Protein AF-A0A5D0MB54-F1 (afdb_monomer)

Solvent-accessible surface area (backbone atoms only — not comparable to full-atom values): 7489 Å² total; per-residue (Å²): 138,82,85,72,56,49,80,48,68,44,35,43,69,45,67,77,41,82,54,74,67,46,63,47,100,84,69,51,76,40,76,46,74,42,46,6,28,38,39,35,38,38,33,43,46,65,52,42,55,34,42,37,36,41,38,42,98,88,51,74,50,77,48,79,47,72,38,90,50,63,70,45,73,45,80,46,78,50,71,34,72,90,44,59,93,61,57,72,46,66,35,38,42,38,37,43,36,81,94,46,79,46,77,50,78,44,76,30,50,49,59,83,84,86,72,80,48,56,49,100,86,67,46,76,54,132

Organism: NCBI:txid2703815

Secondary structure (DSSP, 8-state):
-----EEEEEEE-PPPEEEEEEE-TT--EEEEEE--EEEEEEESPPSEEEEEEEE-SS-EEEEEEEE-STT--EEEEEE-GGGTT-SEEEEEEEEEETTEEEEEEEEEEB------EE-TTSPEE-

Sequence (126 aa):
MGRNFEVKSFLNPNPVFESDTLIDPHGRKYHMENYPFIELILTDFKEGEYFIKIKSENFEFERKIEVEKKGQSRSVYFKSKKLEGLDKIKINVDIEGNGIKYNDTKILKTFEVRGQVFDTDSNPLF

Structure (mmCIF, N/CA/C/O backbone):
data_AF-A0A5D0MB54-F1
#
_entry.id   AF-A0A5D0MB54-F1
#
loop_
_atom_site.group_PDB
_atom_site.id
_atom_site.type_symbol
_atom_site.label_atom_id
_atom_site.label_alt_id
_atom_site.label_comp_id
_atom_site.label_asym_id
_atom_site.label_entity_id
_atom_site.label_seq_id
_atom_site.pdbx_PDB_ins_code
_atom_site.Cartn_x
_atom_site.Cartn_y
_atom_site.Cartn_z
_atom_site.occupancy
_atom_site.B_iso_or_equiv
_atom_site.auth_seq_id
_atom_site.auth_comp_id
_atom_site.auth_asym_id
_atom_site.auth_atom_id
_atom_site.pdbx_PDB_model_num
ATOM 1 N N . MET A 1 1 ? -23.323 2.053 17.312 1.00 37.38 1 MET A N 1
ATOM 2 C CA . MET A 1 1 ? -22.753 3.188 16.553 1.00 37.38 1 MET A CA 1
ATOM 3 C C . MET A 1 1 ? -21.784 2.615 15.532 1.00 37.38 1 MET A C 1
ATOM 5 O O . MET A 1 1 ? -20.774 2.050 15.928 1.00 37.38 1 MET A O 1
ATOM 9 N N . GLY A 1 2 ? -22.192 2.600 14.261 1.00 45.16 2 GLY A N 1
ATOM 10 C CA . GLY A 1 2 ? -21.535 1.856 13.183 1.00 45.16 2 GLY A CA 1
ATOM 11 C C . GLY A 1 2 ? -20.227 2.493 12.719 1.00 45.16 2 GLY A C 1
ATOM 12 O O . GLY A 1 2 ? -20.067 3.710 12.772 1.00 45.16 2 GLY A O 1
ATOM 13 N N . ARG A 1 3 ? -19.283 1.645 12.301 1.00 55.75 3 ARG A N 1
ATOM 14 C CA . ARG A 1 3 ? -17.997 2.035 11.712 1.00 55.75 3 ARG A CA 1
ATOM 15 C C . ARG A 1 3 ? -18.254 2.732 10.371 1.00 55.75 3 ARG A C 1
ATOM 17 O O . ARG A 1 3 ? -18.536 2.052 9.395 1.00 55.75 3 ARG A O 1
ATOM 24 N N . ASN A 1 4 ? -18.132 4.054 10.319 1.00 70.81 4 ASN A N 1
ATOM 25 C CA . ASN A 1 4 ? -18.116 4.798 9.056 1.00 70.81 4 ASN A CA 1
ATOM 26 C C . ASN A 1 4 ? -16.664 5.068 8.655 1.00 70.81 4 ASN A C 1
ATOM 28 O O . ASN A 1 4 ? -16.266 6.219 8.616 1.00 70.81 4 ASN A O 1
ATOM 32 N N . PHE A 1 5 ? -15.837 4.039 8.489 1.00 75.56 5 PHE A N 1
ATOM 33 C CA . PHE A 1 5 ? -14.542 4.203 7.830 1.00 75.56 5 PHE A CA 1
ATOM 34 C C . PHE A 1 5 ? -14.304 3.005 6.922 1.00 75.56 5 PHE A C 1
ATOM 36 O O . PHE A 1 5 ? -14.669 1.876 7.261 1.00 75.56 5 PHE A O 1
ATOM 43 N N . GLU A 1 6 ? -13.735 3.263 5.752 1.00 86.75 6 GLU A N 1
ATOM 44 C CA . GLU A 1 6 ? -13.560 2.268 4.700 1.00 86.75 6 GLU A CA 1
ATOM 45 C C . GLU A 1 6 ? -12.096 2.228 4.268 1.00 86.75 6 GLU A C 1
ATOM 47 O O . GLU A 1 6 ? -11.421 3.255 4.191 1.00 86.75 6 GLU A O 1
ATOM 52 N N . VAL A 1 7 ? -11.612 1.021 3.981 1.00 86.75 7 VAL A N 1
ATOM 53 C CA . VAL A 1 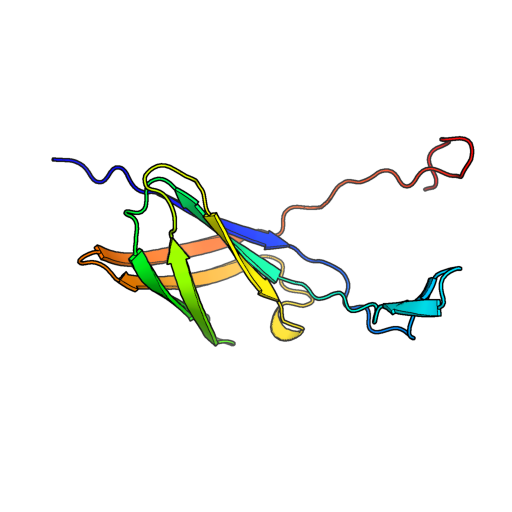7 ? -10.311 0.799 3.352 1.00 86.75 7 VAL A CA 1
ATOM 54 C C . VAL A 1 7 ? -10.544 0.065 2.042 1.00 86.75 7 VAL A C 1
ATOM 56 O O . VAL A 1 7 ? -10.925 -1.113 2.037 1.00 86.75 7 VAL A O 1
ATOM 59 N N . LYS A 1 8 ? -10.300 0.763 0.932 1.00 88.06 8 LYS A N 1
ATOM 60 C CA . LYS A 1 8 ? -10.234 0.164 -0.407 1.00 88.06 8 LYS A CA 1
ATOM 61 C C . LYS A 1 8 ? -8.784 -0.110 -0.760 1.00 88.06 8 LYS A C 1
ATOM 63 O O . LYS A 1 8 ? -7.888 0.576 -0.279 1.00 88.06 8 LYS A O 1
ATOM 68 N N . SER A 1 9 ? -8.556 -1.124 -1.579 1.00 87.31 9 SER A N 1
ATOM 69 C CA . SER A 1 9 ? -7.212 -1.604 -1.872 1.00 87.31 9 SER A CA 1
ATOM 70 C C . SER A 1 9 ? -7.106 -2.069 -3.317 1.00 87.31 9 SER A C 1
ATOM 72 O O . SER A 1 9 ? -7.928 -2.878 -3.755 1.00 87.31 9 SER A O 1
ATOM 74 N N . PHE A 1 10 ? -6.079 -1.606 -4.021 1.00 87.81 10 PHE A N 1
ATOM 75 C CA . PHE A 1 10 ? -5.877 -1.846 -5.449 1.00 87.81 10 PHE A CA 1
ATOM 76 C C . PHE A 1 10 ? -4.436 -2.276 -5.715 1.00 87.81 10 PHE A C 1
ATOM 78 O O . PHE A 1 10 ? -3.518 -1.778 -5.064 1.00 87.81 10 PHE A O 1
ATOM 85 N N . LEU A 1 11 ? -4.243 -3.186 -6.672 1.00 86.44 11 LEU A N 1
ATOM 86 C CA . LEU A 1 11 ? -2.931 -3.509 -7.226 1.00 86.44 11 LEU A CA 1
ATOM 87 C C . LEU A 1 11 ? -2.819 -2.866 -8.608 1.00 86.44 11 LEU A C 1
ATOM 89 O O . LEU A 1 11 ? -3.619 -3.163 -9.495 1.00 86.44 11 LEU A O 1
ATOM 93 N N . ASN A 1 12 ? -1.826 -1.997 -8.768 1.00 86.25 12 ASN A N 1
ATOM 94 C CA . ASN A 1 12 ? -1.510 -1.342 -10.028 1.00 86.25 12 ASN A CA 1
ATOM 95 C C . ASN A 1 12 ? -0.271 -2.019 -10.637 1.00 86.25 12 ASN A C 1
ATOM 97 O O . ASN A 1 12 ? 0.809 -1.933 -10.039 1.00 86.25 12 ASN A O 1
ATOM 101 N N . PRO A 1 13 ? -0.398 -2.686 -11.801 1.00 79.88 13 PRO A N 1
ATOM 102 C CA . PRO A 1 13 ? 0.638 -3.544 -12.379 1.00 79.88 13 PRO A CA 1
ATOM 103 C C . PRO A 1 13 ? 1.655 -2.749 -13.207 1.00 79.88 13 PRO A C 1
ATOM 105 O O . PRO A 1 13 ? 2.130 -3.239 -14.226 1.00 79.88 13 PRO A O 1
ATOM 108 N N . ASN A 1 14 ? 1.932 -1.498 -12.830 1.00 79.56 14 ASN A N 1
ATOM 109 C CA . ASN A 1 14 ? 2.790 -0.612 -13.610 1.00 79.56 14 ASN A CA 1
ATOM 110 C C . ASN A 1 14 ? 4.082 -1.332 -14.036 1.00 79.56 14 ASN A C 1
ATOM 112 O O . ASN A 1 14 ? 4.729 -1.934 -13.172 1.00 79.56 14 ASN A O 1
ATOM 116 N N . PRO A 1 15 ? 4.472 -1.260 -15.324 1.00 73.94 15 PRO A N 1
ATOM 117 C CA . PRO A 1 15 ? 5.694 -1.898 -15.783 1.00 73.94 15 PRO A CA 1
ATOM 118 C C . PRO A 1 15 ? 6.881 -1.315 -15.021 1.00 73.94 15 PRO A C 1
ATOM 120 O O . PRO A 1 15 ? 6.953 -0.098 -14.803 1.00 73.94 15 PRO A O 1
ATOM 123 N N . VAL A 1 16 ? 7.796 -2.190 -14.604 1.00 75.56 16 VAL A N 1
ATOM 124 C CA . VAL A 1 16 ? 9.034 -1.760 -13.963 1.00 75.56 16 VAL A CA 1
ATOM 125 C C . VAL A 1 16 ? 9.871 -1.027 -15.001 1.00 75.56 16 VAL A C 1
ATOM 127 O O . VAL A 1 16 ? 10.200 -1.565 -16.055 1.00 75.56 16 VAL A O 1
ATOM 130 N N . PHE A 1 17 ? 10.200 0.222 -14.701 1.00 74.88 17 PHE A N 1
ATOM 131 C CA . PHE A 1 17 ? 11.032 1.060 -15.546 1.00 74.88 17 PHE A CA 1
ATOM 132 C C . PHE A 1 17 ? 11.986 1.838 -14.657 1.00 74.88 17 PHE A C 1
ATOM 134 O O . PHE A 1 17 ? 11.558 2.606 -13.800 1.00 74.88 17 PHE A O 1
ATOM 141 N N . GLU A 1 18 ? 13.275 1.632 -14.872 1.00 72.44 18 GLU A N 1
ATOM 142 C CA . GLU A 1 18 ? 14.345 2.442 -14.306 1.00 72.44 18 GLU A CA 1
ATOM 143 C C . GLU A 1 18 ? 15.125 2.975 -15.499 1.00 72.44 18 GLU A C 1
ATOM 145 O O . GLU A 1 18 ? 15.736 2.202 -16.235 1.00 72.44 18 GLU A O 1
ATOM 150 N N . SER A 1 19 ? 15.044 4.277 -15.739 1.00 68.94 19 SER A N 1
ATOM 151 C CA . SER A 1 19 ? 15.741 4.915 -16.852 1.00 68.94 19 SER A CA 1
ATOM 152 C C . SER A 1 19 ? 16.534 6.112 -16.378 1.00 68.94 19 SER A C 1
ATOM 154 O O . SER A 1 19 ? 16.389 6.594 -15.252 1.00 68.94 19 SER A O 1
ATOM 156 N N . ASP A 1 20 ? 17.367 6.595 -17.291 1.00 63.59 20 ASP A N 1
ATOM 157 C CA . ASP A 1 20 ? 18.192 7.771 -17.119 1.00 63.59 20 ASP A CA 1
ATOM 158 C C . ASP A 1 20 ? 17.395 9.018 -16.715 1.00 63.59 20 ASP A C 1
ATOM 160 O O . ASP A 1 20 ? 16.171 9.129 -16.832 1.00 63.59 20 ASP A O 1
ATOM 164 N N . THR A 1 21 ? 18.148 9.996 -16.226 1.00 76.81 21 THR A N 1
ATOM 165 C CA . THR A 1 21 ? 17.630 11.283 -15.774 1.00 76.81 21 THR A CA 1
ATOM 166 C C . THR A 1 21 ? 17.072 12.086 -16.945 1.00 76.81 21 THR A C 1
ATOM 168 O O . THR A 1 21 ? 17.830 12.505 -17.818 1.00 76.81 21 THR A O 1
ATOM 171 N N . LEU A 1 22 ? 15.780 12.406 -16.916 1.00 80.25 22 LEU A N 1
ATOM 172 C CA . LEU A 1 22 ? 15.228 13.467 -17.752 1.00 80.25 22 LEU A CA 1
ATOM 173 C C . LEU A 1 22 ? 15.748 14.812 -17.255 1.00 80.25 22 LEU A C 1
ATOM 175 O O . LEU A 1 22 ? 15.593 15.149 -16.082 1.00 80.25 22 LEU A O 1
ATOM 179 N N . ILE A 1 23 ? 16.349 15.590 -18.147 1.00 80.56 23 ILE A N 1
ATOM 180 C CA . ILE A 1 23 ? 16.724 16.974 -17.867 1.00 80.56 23 ILE A CA 1
ATOM 181 C C . ILE A 1 23 ? 15.760 17.865 -18.636 1.00 80.56 23 ILE A C 1
ATOM 183 O O . ILE A 1 23 ? 15.679 17.771 -19.859 1.00 80.56 23 ILE A O 1
ATOM 187 N N . ASP A 1 24 ? 15.001 18.696 -17.928 1.00 84.25 24 ASP A N 1
ATOM 188 C CA . ASP A 1 24 ? 14.095 19.634 -18.584 1.00 84.25 24 ASP A CA 1
ATOM 189 C C . ASP A 1 24 ? 14.861 20.815 -19.223 1.00 84.25 24 ASP A C 1
ATOM 191 O O . ASP A 1 24 ? 16.051 21.011 -18.952 1.00 84.25 24 ASP A O 1
ATOM 195 N N . PRO A 1 25 ? 14.203 21.651 -20.048 1.00 85.88 25 PRO A N 1
ATOM 196 C CA . PRO A 1 25 ? 14.837 22.821 -20.666 1.00 85.88 25 PRO A CA 1
ATOM 197 C C . PRO A 1 25 ? 15.384 23.865 -19.676 1.00 85.88 25 PRO A C 1
ATOM 199 O O . PRO A 1 25 ? 16.130 24.756 -20.075 1.00 85.88 25 PRO A O 1
ATOM 202 N N . HIS A 1 26 ? 15.027 23.768 -18.392 1.00 87.94 26 HIS A N 1
ATOM 203 C CA . HIS A 1 26 ? 15.520 24.621 -17.310 1.00 87.94 26 HIS A CA 1
ATOM 204 C C . HIS A 1 26 ? 16.647 23.954 -16.498 1.00 87.94 26 HIS A C 1
ATOM 206 O O . HIS A 1 26 ? 17.065 24.491 -15.472 1.00 87.94 26 HIS A O 1
ATOM 212 N N . GLY A 1 27 ? 17.150 22.794 -16.936 1.00 86.69 27 GLY A N 1
ATOM 213 C CA . GLY A 1 27 ? 18.235 22.059 -16.288 1.00 86.69 27 GLY A CA 1
ATOM 214 C C . GLY A 1 27 ? 17.813 21.232 -15.069 1.00 86.69 27 GLY A C 1
ATOM 215 O O . GLY A 1 27 ? 18.677 20.684 -14.379 1.00 86.69 27 GLY A O 1
ATOM 216 N N . ARG A 1 28 ? 16.510 21.119 -14.775 1.00 85.88 28 ARG A N 1
ATOM 217 C CA . ARG A 1 28 ? 16.003 20.306 -13.661 1.00 85.88 28 ARG A CA 1
ATOM 218 C C . ARG A 1 28 ? 16.066 18.832 -14.025 1.00 85.88 28 ARG A C 1
ATOM 220 O O . ARG A 1 28 ? 15.634 18.428 -15.098 1.00 85.88 28 ARG A O 1
ATOM 227 N N . LYS A 1 29 ? 16.598 18.042 -13.097 1.00 85.50 29 LYS A N 1
ATOM 228 C CA . LYS A 1 29 ? 16.830 16.606 -13.242 1.00 85.50 29 LYS A CA 1
ATOM 229 C C . LYS A 1 29 ? 15.692 15.813 -12.608 1.00 85.50 29 LYS A C 1
ATOM 231 O O . LYS A 1 29 ? 15.413 15.982 -11.424 1.00 85.50 29 LYS A O 1
ATOM 236 N N . TYR A 1 30 ? 15.091 14.921 -13.380 1.00 78.38 30 TYR A N 1
ATOM 237 C CA . TYR A 1 30 ? 14.027 14.018 -12.967 1.00 78.38 30 TYR A CA 1
ATOM 238 C C . TYR A 1 30 ? 14.495 12.583 -13.193 1.00 78.38 30 TYR A C 1
ATOM 240 O O . TYR A 1 30 ? 14.708 12.170 -14.330 1.00 78.38 30 TYR A O 1
ATOM 248 N N . HIS A 1 31 ? 14.681 11.815 -12.122 1.00 77.19 31 HIS A N 1
ATOM 249 C CA . HIS A 1 31 ? 14.873 10.372 -12.257 1.00 77.19 31 HIS A CA 1
ATOM 250 C C . HIS A 1 31 ? 13.538 9.724 -12.600 1.00 77.19 31 HIS A C 1
ATOM 252 O O . HIS A 1 31 ? 12.545 9.910 -11.892 1.00 77.19 31 HIS A O 1
ATOM 258 N N . MET A 1 32 ? 13.517 8.998 -13.714 1.00 73.50 32 MET A N 1
ATOM 259 C CA . MET A 1 32 ? 12.340 8.258 -14.128 1.00 73.50 32 MET A CA 1
ATOM 260 C C . M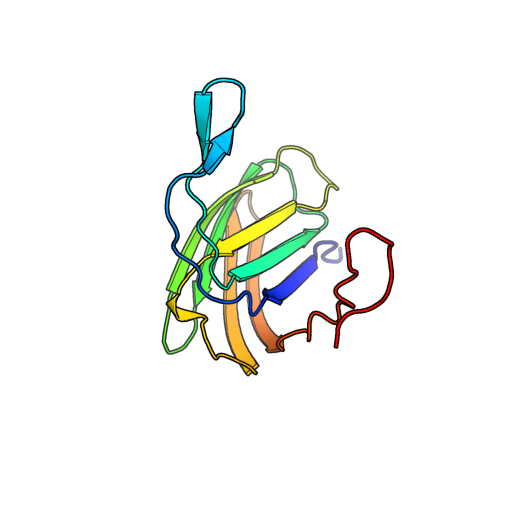ET A 1 32 ? 12.395 6.859 -13.532 1.00 73.50 32 MET A C 1
ATOM 262 O O . MET A 1 32 ? 13.093 5.980 -14.032 1.00 73.50 32 MET A O 1
ATOM 266 N N . GLU A 1 33 ? 11.615 6.663 -12.477 1.00 75.62 33 GLU A N 1
ATOM 267 C CA . GLU A 1 33 ? 11.405 5.354 -11.874 1.00 75.62 33 GLU A CA 1
ATOM 268 C C . GLU A 1 33 ? 9.910 5.044 -11.825 1.00 75.62 33 GLU A C 1
ATOM 270 O O . GLU A 1 33 ? 9.097 5.841 -11.338 1.00 75.62 33 GLU A O 1
ATOM 275 N N . ASN A 1 34 ? 9.544 3.864 -12.312 1.00 80.44 34 ASN A N 1
ATOM 276 C CA . ASN A 1 34 ? 8.202 3.320 -12.226 1.00 80.44 34 ASN A CA 1
ATOM 277 C C . ASN A 1 34 ? 8.270 1.906 -11.653 1.00 80.44 34 ASN A C 1
ATOM 279 O O . ASN A 1 34 ? 9.068 1.080 -12.089 1.00 80.44 34 ASN A O 1
ATOM 283 N N . TYR A 1 35 ? 7.402 1.631 -10.686 1.00 86.50 35 TYR A N 1
ATOM 284 C CA . TYR A 1 35 ? 7.253 0.311 -10.089 1.00 86.50 35 TYR A CA 1
ATOM 285 C C . TYR A 1 35 ? 5.771 0.004 -9.920 1.00 86.50 35 TYR A C 1
ATOM 287 O O . TYR A 1 35 ? 4.988 0.934 -9.678 1.00 86.50 35 TYR A O 1
ATOM 295 N N . PRO A 1 36 ? 5.389 -1.281 -9.945 1.00 88.19 36 PRO A N 1
ATOM 296 C CA . PRO A 1 36 ? 4.066 -1.689 -9.519 1.00 88.19 36 PRO A CA 1
ATOM 297 C C . PRO A 1 36 ? 3.844 -1.294 -8.058 1.00 88.19 36 PRO A C 1
ATOM 299 O O . PRO A 1 36 ? 4.785 -1.175 -7.257 1.00 88.19 36 PRO A O 1
ATOM 302 N N . PHE A 1 37 ? 2.588 -1.025 -7.713 1.00 90.69 37 PHE A N 1
ATOM 303 C CA . PHE A 1 37 ? 2.255 -0.519 -6.389 1.00 90.69 37 PHE A CA 1
ATOM 304 C C . PHE A 1 37 ? 0.889 -0.969 -5.897 1.00 90.69 37 PHE A C 1
ATOM 306 O O . PHE A 1 37 ? -0.062 -1.120 -6.664 1.00 90.69 37 PHE A O 1
ATOM 313 N N . ILE A 1 38 ? 0.790 -1.124 -4.579 1.00 91.75 38 ILE A N 1
ATOM 314 C CA 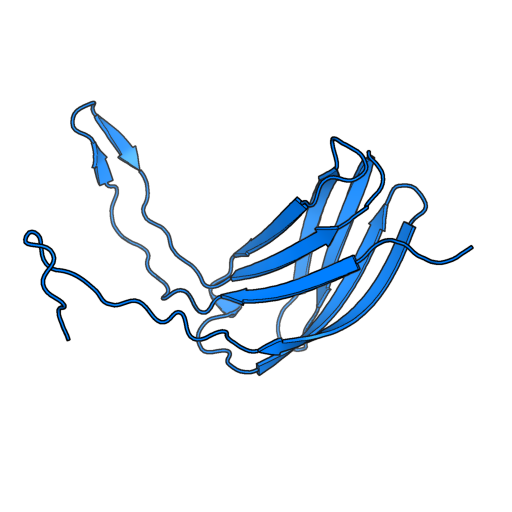. ILE A 1 38 ? -0.496 -1.238 -3.894 1.00 91.75 38 ILE A CA 1
ATOM 315 C C . ILE A 1 38 ? -0.947 0.165 -3.501 1.00 91.75 38 ILE A C 1
ATOM 317 O O . ILE A 1 38 ? -0.181 0.920 -2.900 1.00 91.75 38 ILE A O 1
ATOM 321 N N . GLU A 1 39 ? -2.186 0.510 -3.828 1.00 92.62 39 GLU A N 1
ATOM 322 C CA . GLU A 1 39 ? -2.852 1.706 -3.319 1.00 92.62 39 GLU A CA 1
ATOM 323 C C . GLU A 1 39 ? -3.882 1.301 -2.269 1.00 92.62 39 GLU A C 1
ATOM 325 O O . GLU A 1 39 ? -4.760 0.481 -2.540 1.00 92.62 39 GLU A O 1
ATOM 330 N N . LEU A 1 40 ? -3.787 1.892 -1.080 1.00 92.25 40 LEU A N 1
ATOM 331 C CA . LEU A 1 40 ? -4.846 1.858 -0.080 1.00 92.25 40 LEU A CA 1
ATOM 332 C C . LEU A 1 40 ? -5.538 3.216 -0.033 1.00 92.25 40 LEU A C 1
ATOM 334 O O . LEU A 1 40 ? -4.882 4.225 0.207 1.00 92.25 40 LEU A O 1
ATOM 338 N N . ILE A 1 41 ? -6.855 3.238 -0.218 1.00 91.31 41 ILE A N 1
ATOM 339 C CA . ILE A 1 41 ? -7.671 4.442 -0.046 1.00 91.31 41 ILE A CA 1
ATOM 340 C C . ILE A 1 41 ? -8.349 4.350 1.313 1.00 91.31 41 ILE A C 1
ATOM 342 O O . ILE A 1 41 ? -9.164 3.456 1.549 1.00 91.31 41 ILE A O 1
ATOM 346 N N . LEU A 1 42 ? -7.985 5.273 2.197 1.00 90.81 42 LEU A N 1
ATOM 347 C CA . LEU A 1 42 ? -8.538 5.411 3.536 1.00 90.81 42 LEU A CA 1
ATOM 348 C C . LEU A 1 42 ? -9.640 6.462 3.501 1.00 90.81 42 LEU A C 1
ATOM 350 O O . LEU A 1 42 ? -9.346 7.630 3.255 1.00 90.81 42 LEU A O 1
ATOM 354 N N . THR A 1 43 ? -10.884 6.072 3.756 1.00 89.94 43 THR A N 1
ATOM 355 C CA . THR A 1 43 ? -12.039 6.979 3.761 1.00 89.94 43 THR A CA 1
ATOM 356 C C . THR A 1 43 ? -12.572 7.134 5.181 1.00 89.94 43 THR A C 1
ATOM 358 O O . THR A 1 43 ? -12.691 6.150 5.911 1.00 89.94 43 THR A O 1
ATOM 361 N N . ASP A 1 44 ? -12.873 8.377 5.570 1.00 87.25 44 ASP A N 1
ATOM 362 C CA . ASP A 1 44 ? -13.441 8.750 6.875 1.00 87.25 44 ASP A CA 1
ATOM 363 C C . ASP A 1 44 ? -12.579 8.402 8.105 1.00 87.25 44 ASP A C 1
ATOM 365 O O . ASP A 1 44 ? -13.063 8.288 9.236 1.00 87.25 44 ASP A O 1
ATOM 369 N N . PHE A 1 45 ? -11.261 8.311 7.914 1.00 88.62 45 PHE A N 1
ATOM 370 C CA . PHE A 1 45 ? -10.318 8.243 9.028 1.00 88.62 45 PHE A CA 1
ATOM 371 C C . PHE A 1 45 ? -10.299 9.578 9.791 1.00 88.62 45 PHE A C 1
ATOM 373 O O . PHE A 1 45 ? -10.457 10.663 9.220 1.00 88.62 45 PHE A O 1
ATOM 380 N N . LYS A 1 46 ? -10.137 9.506 11.118 1.00 88.81 46 LYS A N 1
ATOM 381 C CA . LYS A 1 46 ? -9.970 10.702 11.957 1.00 88.81 46 LYS A CA 1
ATOM 382 C C . LYS A 1 46 ? -8.613 11.340 11.669 1.00 88.81 46 LYS A C 1
ATOM 384 O O . LYS A 1 46 ? -7.684 10.641 11.283 1.00 88.81 46 LYS A O 1
ATOM 389 N N . GLU A 1 47 ? -8.495 12.636 11.917 1.00 91.31 47 GLU A N 1
ATOM 390 C CA . GLU A 1 47 ? -7.201 13.320 11.878 1.00 91.31 47 GLU A CA 1
ATOM 391 C C . GLU A 1 47 ? -6.201 12.660 12.838 1.00 91.31 47 GLU A C 1
ATOM 393 O O . GLU A 1 47 ? -6.604 12.204 13.907 1.00 91.31 47 GLU A O 1
ATOM 398 N N . GLY A 1 48 ? -4.929 12.573 12.460 1.00 92.25 48 GLY A N 1
ATOM 399 C CA . GLY A 1 48 ? -3.861 12.036 13.302 1.00 92.25 48 GLY A CA 1
ATOM 400 C C . GLY A 1 48 ? -2.941 11.053 12.588 1.00 92.25 48 GLY A C 1
ATOM 401 O O . GLY A 1 48 ? -3.070 10.785 11.394 1.00 92.25 48 GLY A O 1
ATOM 402 N N . GLU A 1 49 ? -1.992 10.510 13.344 1.00 94.88 49 GLU A N 1
ATOM 403 C CA . GLU A 1 49 ? -0.989 9.587 12.824 1.00 94.88 49 GLU A CA 1
ATOM 404 C C . GLU A 1 49 ? -1.482 8.138 12.822 1.00 94.88 49 GLU A C 1
ATOM 406 O O . GLU A 1 49 ? -2.071 7.657 13.796 1.00 94.88 49 GLU A O 1
ATOM 411 N N . TYR A 1 50 ? -1.176 7.429 11.737 1.00 94.88 50 TYR A N 1
ATOM 412 C CA . TYR A 1 50 ? -1.474 6.013 11.569 1.00 94.88 50 TYR A CA 1
ATOM 413 C C . TYR A 1 50 ? -0.250 5.261 11.073 1.00 94.88 50 TYR A C 1
ATOM 415 O O . TYR A 1 50 ? 0.495 5.722 10.204 1.00 94.88 50 TYR A O 1
ATOM 423 N N . PHE A 1 51 ? -0.084 4.063 11.606 1.00 97.25 51 PHE A N 1
ATOM 424 C CA . PHE A 1 51 ? 0.848 3.070 11.126 1.00 97.25 51 PHE A CA 1
ATOM 425 C C . PHE A 1 51 ? 0.086 2.024 10.322 1.00 97.25 51 PHE A C 1
ATOM 427 O O . PHE A 1 51 ? -0.876 1.431 10.810 1.00 97.25 51 PHE A O 1
ATOM 434 N N . ILE A 1 52 ? 0.504 1.825 9.078 1.00 96.88 52 ILE A N 1
ATOM 435 C CA . ILE A 1 52 ? -0.114 0.891 8.144 1.00 96.88 52 ILE A CA 1
ATOM 436 C C . ILE A 1 52 ? 0.895 -0.194 7.827 1.00 96.88 52 ILE A C 1
ATOM 438 O O . ILE A 1 52 ? 2.023 0.099 7.428 1.00 96.88 52 ILE A O 1
ATOM 442 N N . LYS A 1 53 ? 0.457 -1.441 7.940 1.00 97.69 53 LYS A N 1
ATOM 443 C CA . LYS A 1 53 ? 1.240 -2.619 7.619 1.00 97.69 53 LYS A CA 1
ATOM 444 C C . LYS A 1 53 ? 0.466 -3.514 6.658 1.00 97.69 53 LYS A C 1
ATOM 446 O O . LYS A 1 53 ? -0.683 -3.867 6.901 1.00 97.69 53 LYS A O 1
ATOM 451 N N . ILE A 1 54 ? 1.104 -3.864 5.547 1.00 96.06 54 ILE A N 1
ATOM 452 C CA . ILE A 1 54 ? 0.585 -4.800 4.552 1.00 96.06 54 ILE A CA 1
ATOM 453 C C . ILE A 1 54 ? 1.443 -6.053 4.600 1.00 96.06 54 ILE A C 1
ATOM 455 O O . ILE A 1 54 ? 2.656 -5.973 4.418 1.00 96.06 54 ILE A O 1
ATOM 459 N N . LYS A 1 55 ? 0.814 -7.211 4.789 1.00 95.81 55 LYS A N 1
ATOM 460 C CA . LYS A 1 55 ? 1.485 -8.512 4.758 1.00 95.81 55 LYS A CA 1
ATOM 461 C C . LYS A 1 55 ? 0.899 -9.399 3.676 1.00 95.81 55 LYS A C 1
ATOM 463 O O . LYS A 1 55 ? -0.318 -9.513 3.554 1.00 95.81 55 LYS A O 1
ATOM 468 N N . SER A 1 56 ? 1.762 -10.076 2.942 1.00 93.38 56 SER A N 1
ATOM 469 C CA . SER A 1 56 ? 1.421 -11.248 2.142 1.00 93.38 56 SER A CA 1
ATOM 470 C C . SER A 1 56 ? 2.404 -12.372 2.471 1.00 93.38 56 SER A C 1
ATOM 472 O O . SER A 1 56 ? 3.274 -12.202 3.320 1.00 93.38 56 SER A O 1
ATOM 474 N N . GLU A 1 57 ? 2.286 -13.519 1.810 1.00 89.12 57 GLU A N 1
ATOM 475 C CA . GLU A 1 57 ? 3.219 -14.637 2.002 1.00 89.12 57 GLU A CA 1
ATOM 476 C C . GLU A 1 57 ? 4.657 -14.262 1.603 1.00 89.12 57 GLU A C 1
ATOM 478 O O . GLU A 1 57 ? 5.606 -14.698 2.247 1.00 89.12 57 GLU A O 1
ATOM 483 N N . ASN A 1 58 ? 4.821 -13.400 0.591 1.00 86.75 58 ASN A N 1
ATOM 484 C CA . ASN A 1 58 ? 6.122 -13.118 -0.035 1.00 86.75 58 ASN A CA 1
ATOM 485 C C . ASN A 1 58 ? 6.672 -11.708 0.229 1.00 86.75 58 ASN A C 1
ATOM 487 O O . ASN A 1 58 ? 7.788 -11.380 -0.185 1.00 86.75 58 ASN A O 1
ATOM 491 N N . PHE A 1 59 ? 5.904 -10.838 0.881 1.00 92.38 59 PHE A N 1
ATOM 492 C CA . PHE A 1 59 ? 6.350 -9.483 1.178 1.00 92.38 59 PHE A CA 1
ATOM 493 C C . PHE A 1 59 ? 5.638 -8.888 2.381 1.00 92.38 59 PHE A C 1
ATOM 495 O O . PHE A 1 59 ? 4.524 -9.263 2.748 1.00 92.38 59 PHE A O 1
ATOM 502 N N . GLU A 1 60 ? 6.291 -7.877 2.929 1.00 95.69 60 GLU A N 1
ATOM 503 C CA . GLU A 1 60 ? 5.770 -7.032 3.979 1.00 95.69 60 GLU A CA 1
ATOM 504 C C . GLU A 1 60 ? 6.116 -5.583 3.637 1.00 95.69 60 GLU A C 1
ATOM 506 O O . GLU A 1 60 ? 7.237 -5.290 3.211 1.00 95.69 60 GLU A O 1
ATOM 511 N N . PHE A 1 61 ? 5.142 -4.694 3.801 1.00 96.50 61 PHE A N 1
ATOM 512 C CA . PHE A 1 61 ? 5.334 -3.259 3.670 1.00 96.50 61 PHE A CA 1
ATOM 513 C C . PHE A 1 61 ? 4.802 -2.548 4.901 1.00 96.50 61 PHE A C 1
ATOM 515 O O . PHE A 1 61 ? 3.759 -2.916 5.439 1.00 96.50 61 PHE A O 1
ATOM 522 N N . GLU A 1 62 ? 5.489 -1.489 5.303 1.00 96.81 62 GLU A N 1
ATOM 523 C CA . GLU A 1 62 ? 5.108 -0.663 6.438 1.00 96.81 62 GLU A CA 1
ATOM 524 C C . GLU A 1 62 ? 5.208 0.806 6.052 1.00 96.81 62 GLU A C 1
ATOM 526 O O . GLU A 1 62 ? 6.109 1.213 5.312 1.00 96.81 62 GLU A O 1
ATOM 531 N N . ARG A 1 63 ? 4.262 1.615 6.527 1.00 96.06 63 ARG A N 1
ATOM 532 C CA . ARG A 1 63 ? 4.279 3.055 6.297 1.00 96.06 63 ARG A CA 1
ATOM 533 C C . ARG A 1 63 ? 3.571 3.795 7.418 1.00 96.06 63 ARG A C 1
ATOM 535 O O . ARG A 1 63 ? 2.439 3.471 7.770 1.00 96.06 63 ARG A O 1
ATOM 542 N N . LYS A 1 64 ? 4.221 4.844 7.921 1.00 96.31 64 LYS A N 1
ATOM 543 C CA . LYS A 1 64 ? 3.581 5.855 8.760 1.00 96.31 64 LYS A CA 1
ATOM 544 C C . LYS A 1 64 ? 2.979 6.937 7.867 1.00 96.31 64 LYS A C 1
ATOM 546 O O . LYS A 1 64 ? 3.626 7.395 6.922 1.00 96.31 64 LYS A O 1
ATOM 551 N N . ILE A 1 65 ? 1.744 7.324 8.153 1.00 93.81 65 ILE A N 1
ATOM 552 C CA . ILE A 1 65 ? 1.058 8.437 7.501 1.00 93.81 65 ILE A CA 1
ATOM 553 C C . ILE A 1 65 ? 0.422 9.342 8.553 1.00 93.81 65 ILE A C 1
ATOM 555 O O . ILE A 1 65 ? 0.151 8.920 9.674 1.00 93.81 65 ILE A O 1
ATOM 559 N N . GLU A 1 66 ? 0.125 10.566 8.154 1.00 93.25 66 GLU A N 1
ATOM 560 C CA . GLU A 1 66 ? -0.686 11.505 8.916 1.00 93.25 66 GLU A CA 1
ATOM 561 C C . GLU A 1 66 ? -1.968 11.765 8.129 1.00 93.25 66 GLU A C 1
ATOM 563 O O . GLU A 1 66 ? -1.919 11.924 6.917 1.00 93.25 66 GLU A O 1
ATOM 568 N N . VAL A 1 67 ? -3.129 11.753 8.766 1.00 89.12 67 VAL A N 1
ATOM 569 C CA . VAL A 1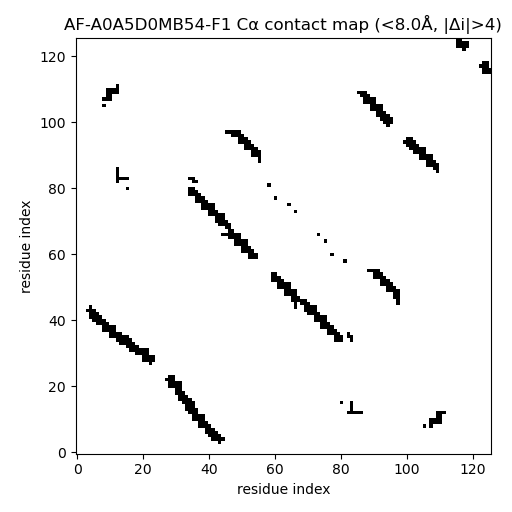 67 ? -4.376 12.234 8.166 1.00 89.12 67 VAL A CA 1
ATOM 570 C C . VAL A 1 67 ? -4.570 13.649 8.679 1.00 89.12 67 VAL A C 1
ATOM 572 O O . VAL A 1 67 ? -4.820 13.831 9.859 1.00 89.12 67 VAL A O 1
ATOM 575 N N . GLU A 1 68 ? -4.448 14.638 7.801 1.00 86.75 68 GLU A N 1
ATOM 576 C CA . GLU A 1 68 ? -4.469 16.063 8.178 1.00 86.75 68 GLU A CA 1
ATOM 577 C C . GLU A 1 68 ? -5.884 16.618 8.373 1.00 86.75 68 GLU A C 1
ATOM 579 O O . GLU A 1 68 ? -6.077 17.637 9.026 1.00 86.75 68 GLU A O 1
ATOM 584 N N . LYS A 1 69 ? -6.900 15.977 7.783 1.00 81.25 69 LYS A N 1
ATOM 585 C CA . LYS A 1 69 ? -8.278 16.463 7.846 1.00 81.25 69 LYS A CA 1
ATOM 586 C C . LYS A 1 69 ? -9.273 15.318 7.930 1.00 81.25 69 LYS A C 1
ATOM 588 O O . LYS A 1 69 ? -9.278 14.405 7.105 1.00 81.25 69 LYS A O 1
ATOM 593 N N . LYS A 1 70 ? -10.167 15.400 8.915 1.00 73.38 70 LYS A N 1
ATOM 594 C CA . LYS A 1 70 ? -11.269 14.447 9.090 1.00 73.38 70 LYS A CA 1
ATOM 595 C C . LYS A 1 70 ? -12.216 14.464 7.881 1.00 73.38 70 LYS A C 1
ATOM 597 O O . LYS A 1 70 ? -12.591 15.532 7.403 1.00 73.38 70 LYS A O 1
ATOM 602 N N . GLY A 1 71 ? -12.651 13.281 7.443 1.00 69.31 71 GLY A N 1
ATOM 603 C CA . GLY A 1 71 ? -13.626 13.118 6.352 1.00 69.31 71 GLY A CA 1
ATOM 604 C C . GLY A 1 71 ? -13.036 13.264 4.945 1.00 69.31 71 GLY A C 1
ATOM 605 O O . GLY A 1 71 ? -13.775 13.261 3.965 1.00 69.31 71 GLY A O 1
ATOM 606 N N . GLN A 1 72 ? -11.713 13.396 4.823 1.00 77.50 72 GLN A N 1
ATOM 607 C CA . GLN A 1 72 ? -11.024 13.350 3.538 1.00 77.50 72 GLN A CA 1
ATOM 608 C C . GLN A 1 72 ? -10.559 11.922 3.246 1.00 77.50 72 GLN A C 1
ATOM 610 O O . GLN A 1 72 ? -10.079 11.222 4.138 1.00 77.50 72 GLN A O 1
ATOM 615 N N . SER A 1 73 ? -10.677 11.497 1.986 1.00 85.81 73 SER A N 1
ATOM 616 C CA . SER A 1 73 ? -10.043 10.255 1.545 1.00 85.81 73 SER A CA 1
ATOM 617 C C . SER A 1 73 ? -8.545 10.470 1.335 1.00 85.81 73 SER A C 1
ATOM 619 O O . SER A 1 73 ? -8.149 11.452 0.704 1.00 85.81 73 SER A O 1
ATOM 621 N N . ARG A 1 74 ? -7.710 9.555 1.837 1.00 88.12 74 ARG A N 1
ATOM 622 C CA . ARG A 1 74 ? -6.251 9.597 1.661 1.00 88.12 74 ARG A CA 1
ATOM 623 C C . ARG A 1 74 ? -5.756 8.326 0.983 1.00 88.12 74 ARG A C 1
ATOM 625 O O . ARG A 1 74 ? -5.967 7.232 1.502 1.00 88.12 74 ARG A O 1
ATOM 632 N N . SER A 1 75 ? -5.072 8.491 -0.147 1.00 90.69 75 SER A N 1
ATOM 633 C CA . SER A 1 75 ? -4.382 7.397 -0.832 1.00 90.69 75 SER A CA 1
ATOM 634 C C . SER A 1 75 ? -2.997 7.170 -0.237 1.00 90.69 75 SER A C 1
ATOM 636 O O . SER A 1 75 ? -2.222 8.108 -0.028 1.00 90.69 75 SER A O 1
ATOM 638 N N . VAL A 1 76 ? -2.673 5.908 0.017 1.00 92.44 76 VAL A N 1
ATOM 639 C CA . VAL A 1 76 ? -1.380 5.455 0.524 1.00 92.44 76 VAL A CA 1
ATOM 640 C C . VAL A 1 76 ? -0.797 4.462 -0.462 1.00 92.44 76 VAL A C 1
ATOM 642 O O . VAL A 1 76 ? -1.384 3.416 -0.725 1.00 92.44 76 VAL A O 1
ATOM 645 N N . TYR A 1 77 ? 0.377 4.792 -0.987 1.00 92.19 77 TYR A N 1
ATOM 646 C CA . TYR A 1 77 ? 1.031 4.008 -2.028 1.00 92.19 77 TYR A CA 1
ATOM 647 C C . TYR A 1 77 ? 2.182 3.177 -1.461 1.00 92.19 77 TYR A C 1
ATOM 649 O O . TYR A 1 77 ? 3.021 3.693 -0.719 1.00 92.19 77 TYR A O 1
ATOM 657 N N . PHE A 1 78 ? 2.264 1.917 -1.870 1.00 92.94 78 PHE A N 1
ATOM 658 C CA . PHE A 1 78 ? 3.351 0.998 -1.546 1.00 92.94 78 PHE A CA 1
ATOM 659 C C . PHE A 1 78 ? 3.980 0.514 -2.851 1.00 92.94 78 PHE A C 1
ATOM 661 O O . PH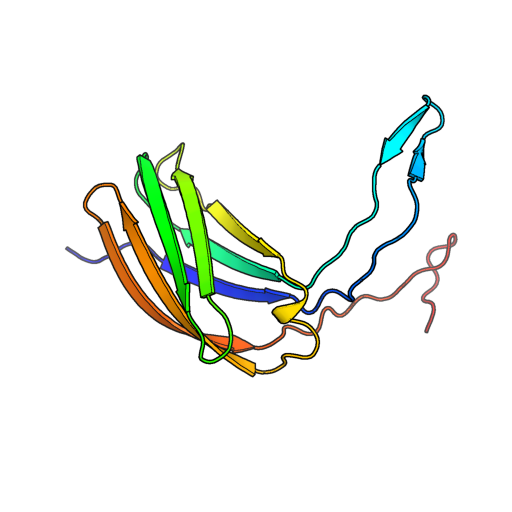E A 1 78 ? 3.520 -0.460 -3.442 1.00 92.94 78 PHE A O 1
ATOM 668 N N . LYS A 1 79 ? 4.989 1.250 -3.331 1.00 91.00 79 LYS A N 1
ATOM 669 C CA . LYS A 1 79 ? 5.711 0.959 -4.578 1.00 91.00 79 LYS A CA 1
ATOM 670 C C . LYS A 1 79 ? 6.777 -0.107 -4.331 1.00 91.00 79 LYS A C 1
ATOM 672 O O . LYS A 1 79 ? 7.562 0.034 -3.394 1.00 91.00 79 LYS A O 1
ATOM 677 N N . SER A 1 80 ? 6.827 -1.156 -5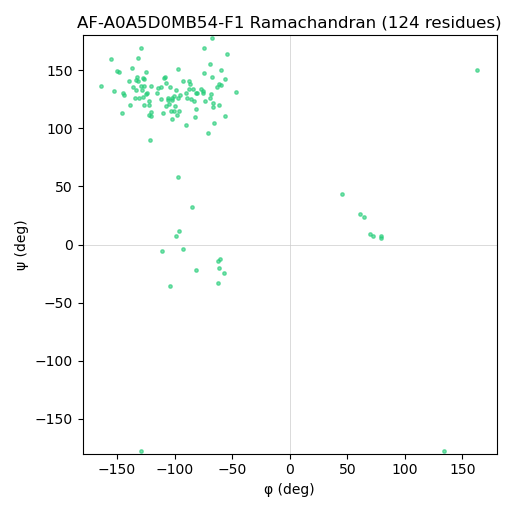.151 1.00 90.19 80 SER A N 1
ATOM 678 C CA . SER A 1 80 ? 7.869 -2.182 -5.043 1.00 90.19 80 SER A CA 1
ATOM 679 C C . SER A 1 80 ? 7.961 -3.054 -6.291 1.00 90.19 80 SER A C 1
ATOM 681 O O . SER A 1 80 ? 6.950 -3.585 -6.735 1.00 90.19 80 SER A O 1
ATOM 683 N N . LYS A 1 81 ? 9.184 -3.336 -6.765 1.00 88.88 81 LYS A N 1
ATOM 684 C CA . LYS A 1 81 ? 9.436 -4.375 -7.784 1.00 88.88 81 LYS A CA 1
ATOM 685 C C . LYS A 1 81 ? 8.933 -5.764 -7.373 1.00 88.88 81 LYS A C 1
ATOM 687 O O . LYS A 1 81 ? 8.611 -6.569 -8.230 1.00 88.88 81 LYS A O 1
ATOM 692 N N . LYS A 1 82 ? 8.796 -6.049 -6.069 1.00 89.50 82 LYS A N 1
ATOM 693 C CA . LYS A 1 82 ? 8.251 -7.330 -5.568 1.00 89.50 82 LYS A CA 1
ATOM 694 C C . LYS A 1 82 ? 6.803 -7.590 -5.998 1.00 89.50 82 LYS A C 1
ATOM 696 O O . LYS A 1 82 ? 6.307 -8.694 -5.805 1.00 89.50 82 LYS A O 1
ATOM 701 N N . LEU A 1 83 ? 6.120 -6.563 -6.500 1.00 88.69 83 LEU A N 1
ATOM 702 C CA . LEU A 1 83 ? 4.748 -6.638 -6.986 1.00 88.69 83 LEU A CA 1
ATOM 703 C C . LEU A 1 83 ? 4.656 -6.924 -8.492 1.00 88.69 83 LEU A C 1
ATOM 705 O O . LEU A 1 83 ? 3.554 -7.065 -9.013 1.00 88.69 83 LEU A O 1
ATOM 709 N N . GLU A 1 84 ? 5.789 -6.983 -9.191 1.00 87.19 84 GLU A N 1
ATOM 710 C CA . GLU A 1 84 ? 5.846 -7.255 -10.625 1.00 87.19 84 GLU A CA 1
ATOM 711 C C . GLU A 1 84 ? 5.315 -8.655 -10.953 1.00 87.19 84 GLU A C 1
ATOM 713 O O . GLU A 1 84 ? 5.618 -9.629 -10.264 1.00 87.19 84 GLU A O 1
ATOM 718 N N . GLY A 1 85 ? 4.489 -8.745 -12.000 1.00 82.62 85 GLY A N 1
ATOM 719 C CA . GLY A 1 85 ? 3.908 -10.006 -12.469 1.00 82.62 85 GLY A CA 1
ATOM 720 C C . GLY A 1 85 ? 2.853 -10.630 -11.546 1.00 82.62 85 GLY A C 1
ATOM 721 O O . GLY A 1 85 ? 2.452 -11.770 -11.768 1.00 82.62 85 GLY A O 1
ATOM 722 N N . LEU A 1 86 ? 2.400 -9.9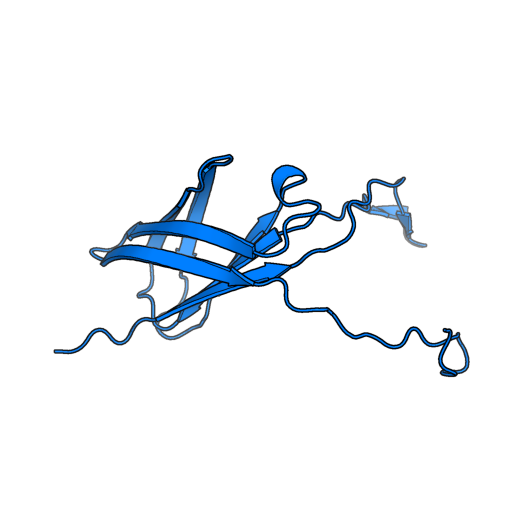26 -10.502 1.00 84.00 86 LEU A N 1
ATOM 723 C CA . LEU A 1 86 ? 1.328 -10.411 -9.632 1.00 84.00 86 LEU A CA 1
ATOM 724 C C . LEU A 1 86 ? -0.049 -10.046 -10.206 1.00 84.00 86 LEU A C 1
ATOM 726 O O . LEU A 1 86 ? -0.349 -8.871 -10.395 1.00 84.00 86 LEU A O 1
ATOM 730 N N . ASP A 1 87 ? -0.917 -11.043 -10.395 1.00 73.25 87 ASP A N 1
ATOM 731 C CA . ASP A 1 87 ? -2.267 -10.837 -10.960 1.00 73.25 87 ASP A CA 1
ATOM 732 C C . ASP A 1 87 ? -3.394 -10.890 -9.921 1.00 73.25 87 ASP A C 1
ATOM 734 O O . ASP A 1 87 ? -4.405 -10.180 -9.995 1.00 73.25 87 ASP A O 1
ATOM 738 N N . LYS A 1 88 ? -3.237 -11.762 -8.922 1.00 83.00 88 LYS A N 1
ATOM 739 C CA . LYS A 1 88 ? -4.196 -11.930 -7.831 1.00 83.00 88 LYS A CA 1
ATOM 740 C C . LYS A 1 88 ? -3.454 -12.257 -6.554 1.00 83.00 88 LYS A C 1
ATOM 742 O O . LYS A 1 88 ? -2.890 -13.339 -6.420 1.00 83.00 88 LYS A O 1
ATOM 747 N N . ILE A 1 89 ? -3.505 -11.342 -5.596 1.00 88.38 89 ILE A N 1
ATOM 748 C CA . ILE A 1 89 ? -2.788 -11.501 -4.337 1.00 88.38 89 ILE A CA 1
ATOM 749 C C . ILE A 1 89 ? -3.691 -11.282 -3.136 1.00 88.38 89 ILE A C 1
ATOM 751 O O . ILE A 1 89 ? -4.502 -10.360 -3.088 1.00 88.38 89 ILE A O 1
ATOM 755 N N . LYS A 1 90 ? -3.540 -12.158 -2.144 1.00 93.06 90 LYS A N 1
ATOM 756 C CA . LYS A 1 90 ? -4.151 -12.003 -0.832 1.00 93.06 90 LYS A CA 1
ATOM 757 C C . LYS A 1 90 ? -3.191 -11.223 0.059 1.00 93.06 90 LYS A C 1
ATOM 759 O O . LYS A 1 90 ? -2.031 -11.612 0.213 1.00 93.06 90 LYS A O 1
ATOM 764 N N . ILE A 1 91 ? -3.684 -10.139 0.641 1.00 94.44 91 ILE A N 1
ATOM 765 C CA . ILE A 1 91 ? -2.942 -9.332 1.604 1.00 94.44 91 ILE A CA 1
ATOM 766 C C . ILE A 1 91 ? -3.735 -9.195 2.900 1.00 94.44 91 ILE A C 1
ATOM 768 O O . ILE A 1 91 ? -4.965 -9.163 2.889 1.00 94.44 91 ILE A O 1
ATOM 772 N N . ASN A 1 92 ? -3.027 -9.092 4.014 1.00 96.56 92 ASN A N 1
ATOM 773 C CA . ASN A 1 92 ? -3.565 -8.642 5.286 1.00 96.56 92 ASN A CA 1
ATOM 774 C C . ASN A 1 92 ? -3.166 -7.175 5.483 1.00 96.56 92 ASN A C 1
ATOM 776 O O . ASN A 1 92 ? -1.992 -6.835 5.324 1.00 96.56 92 ASN A O 1
ATOM 780 N N . VAL A 1 93 ? -4.145 -6.323 5.772 1.00 96.44 93 VAL A N 1
ATOM 781 C CA . VAL A 1 93 ? -3.961 -4.897 6.028 1.00 96.44 93 VAL A CA 1
ATOM 782 C C . VAL A 1 93 ? -4.226 -4.634 7.504 1.00 96.44 93 VAL A C 1
ATOM 784 O O . VAL A 1 93 ? -5.363 -4.728 7.967 1.00 96.44 93 VAL A O 1
ATOM 787 N N . ASP A 1 94 ? -3.168 -4.261 8.209 1.00 96.31 94 ASP A N 1
ATOM 788 C CA . ASP A 1 94 ? -3.167 -3.811 9.594 1.00 96.31 94 ASP A CA 1
ATOM 789 C C . ASP A 1 94 ? -3.033 -2.283 9.620 1.00 96.31 94 ASP A C 1
ATOM 791 O O . ASP A 1 94 ? -2.102 -1.730 9.034 1.00 96.31 94 ASP A O 1
ATOM 795 N N . ILE A 1 95 ? -3.947 -1.583 10.294 1.00 95.38 95 ILE A N 1
ATOM 796 C CA . ILE A 1 95 ? -3.854 -0.134 10.516 1.00 95.38 95 ILE A CA 1
ATOM 797 C C . ILE A 1 95 ? -4.088 0.158 11.991 1.00 95.38 95 ILE A C 1
ATOM 799 O O . ILE A 1 95 ? -5.119 -0.221 12.553 1.00 95.38 95 ILE A O 1
ATOM 803 N N . GLU A 1 96 ? -3.150 0.869 12.603 1.00 95.75 96 GLU A N 1
ATOM 804 C CA . GLU A 1 96 ? -3.220 1.277 14.001 1.00 95.75 96 GLU A CA 1
ATOM 805 C C . GLU A 1 96 ? -2.861 2.755 14.144 1.00 95.75 96 GLU A C 1
ATOM 807 O O . GLU A 1 96 ? -1.881 3.229 13.576 1.00 95.75 96 GLU A O 1
ATOM 812 N N . GLY A 1 97 ? -3.670 3.501 14.890 1.00 93.38 97 GLY A N 1
ATOM 813 C CA . GLY A 1 97 ? -3.426 4.920 15.125 1.00 93.38 97 GLY A CA 1
ATOM 814 C C . GLY A 1 97 ? -4.661 5.640 15.636 1.00 93.38 97 GLY A C 1
ATOM 815 O O . GLY A 1 97 ? -5.788 5.240 15.349 1.00 93.38 97 GLY A O 1
ATOM 816 N N . ASN A 1 98 ? -4.451 6.683 16.438 1.00 87.00 98 ASN A N 1
ATOM 817 C CA . ASN A 1 98 ? -5.505 7.547 16.978 1.00 87.00 98 ASN A CA 1
ATOM 818 C C . ASN A 1 98 ? -6.745 6.801 17.544 1.00 87.00 98 ASN A C 1
ATOM 820 O O . ASN A 1 98 ? -7.901 7.141 17.271 1.00 87.00 98 ASN A O 1
ATOM 824 N N . GLY A 1 99 ? -6.506 5.723 18.301 1.00 84.88 99 GLY A N 1
ATOM 825 C CA . GLY A 1 99 ? -7.558 4.893 18.904 1.00 84.88 99 GLY A CA 1
ATOM 826 C C . GLY A 1 99 ? -8.346 4.013 17.922 1.00 84.88 99 GLY A C 1
ATOM 827 O O . GLY A 1 99 ? -9.331 3.392 18.319 1.00 84.88 99 GLY A O 1
ATOM 828 N N . ILE A 1 100 ? -7.937 3.945 16.653 1.00 85.88 100 ILE A N 1
ATOM 829 C CA . ILE A 1 100 ? -8.459 3.020 15.645 1.00 85.88 100 ILE A CA 1
ATOM 830 C C . ILE A 1 100 ? -7.508 1.830 15.536 1.00 85.88 100 ILE A C 1
ATOM 832 O O . ILE A 1 100 ? -6.295 1.993 15.412 1.00 85.88 100 ILE A O 1
ATOM 836 N N . LYS A 1 101 ? -8.091 0.630 15.534 1.00 91.50 101 LYS A N 1
ATOM 837 C CA . LYS A 1 101 ? -7.420 -0.608 15.149 1.00 91.50 101 LYS A CA 1
ATOM 838 C C . LYS A 1 101 ? -8.249 -1.298 14.077 1.00 91.50 101 LYS A C 1
ATOM 840 O O . LYS A 1 101 ? -9.417 -1.625 14.302 1.00 91.50 101 LYS A O 1
ATOM 845 N N . TYR A 1 102 ? -7.650 -1.487 12.914 1.00 91.06 102 TYR A N 1
ATOM 846 C CA . TYR A 1 102 ? -8.251 -2.140 11.763 1.00 91.06 102 TYR A CA 1
ATOM 847 C C . TYR A 1 102 ? -7.362 -3.299 11.336 1.00 91.06 102 TYR A C 1
ATOM 849 O O . TYR A 1 102 ? -6.157 -3.134 11.176 1.00 91.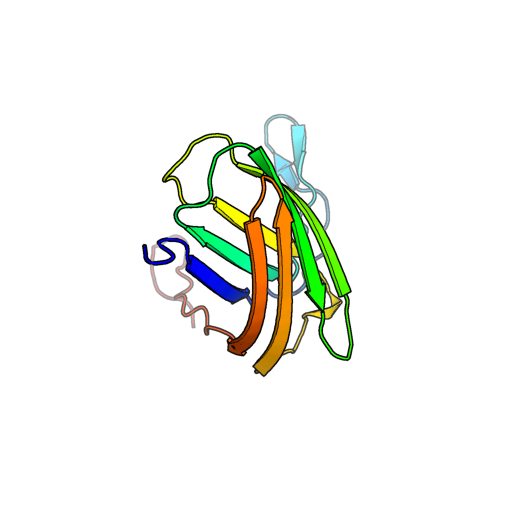06 102 TYR A O 1
ATOM 857 N N . ASN A 1 103 ? -7.975 -4.461 11.156 1.00 94.44 103 ASN A N 1
ATOM 858 C CA . ASN A 1 103 ? -7.359 -5.615 10.530 1.00 94.44 103 ASN A CA 1
ATOM 859 C C . ASN A 1 103 ? -8.374 -6.177 9.539 1.00 94.44 103 ASN A C 1
ATOM 861 O O . ASN A 1 103 ? -9.520 -6.434 9.918 1.00 94.44 103 ASN A O 1
ATOM 865 N N . ASP A 1 104 ? -7.968 -6.329 8.285 1.00 94.19 104 ASP A N 1
ATOM 866 C CA . ASP A 1 104 ? -8.790 -6.985 7.279 1.00 94.19 104 ASP A CA 1
ATOM 867 C C . ASP A 1 104 ? -7.931 -7.676 6.227 1.00 94.19 104 ASP A C 1
ATOM 869 O O . ASP A 1 104 ? -6.840 -7.229 5.868 1.00 94.19 104 ASP A O 1
ATOM 873 N N . THR A 1 105 ? -8.463 -8.764 5.689 1.00 94.62 105 THR A N 1
ATOM 874 C CA . THR A 1 105 ? -7.831 -9.509 4.608 1.00 94.62 105 THR A CA 1
ATOM 875 C C . THR A 1 105 ? -8.474 -9.125 3.284 1.00 94.62 105 THR A C 1
ATOM 877 O O . THR A 1 105 ? -9.661 -9.358 3.061 1.00 94.62 105 THR A O 1
ATOM 880 N N . LYS A 1 106 ? -7.676 -8.584 2.364 1.00 90.38 106 LYS A N 1
ATOM 881 C CA . LYS A 1 106 ? -8.118 -8.164 1.033 1.00 90.38 106 LYS A CA 1
ATOM 882 C C . LYS A 1 106 ? -7.566 -9.098 -0.037 1.00 90.38 106 LYS A C 1
ATOM 884 O O . LYS A 1 106 ? -6.426 -9.551 0.038 1.00 90.38 106 LYS A O 1
ATOM 889 N N . ILE A 1 107 ? -8.372 -9.357 -1.063 1.00 90.12 107 ILE A N 1
ATOM 890 C CA . ILE A 1 107 ? -7.910 -9.989 -2.301 1.00 90.12 107 ILE A CA 1
ATOM 891 C C . ILE A 1 107 ? -7.770 -8.879 -3.332 1.00 90.12 107 ILE A C 1
ATOM 893 O O . ILE A 1 107 ? -8.773 -8.345 -3.807 1.00 90.12 107 ILE A O 1
ATOM 897 N N . LEU A 1 108 ? -6.533 -8.532 -3.666 1.00 86.69 108 LEU A N 1
ATOM 898 C CA . LEU A 1 108 ? -6.246 -7.575 -4.719 1.00 86.69 108 LEU A CA 1
ATOM 899 C C . LEU A 1 108 ? -6.331 -8.287 -6.060 1.00 86.69 108 LEU A C 1
ATOM 901 O O . LEU A 1 108 ? -5.747 -9.357 -6.245 1.00 86.69 108 LEU A O 1
ATOM 905 N N . LYS A 1 109 ? -7.071 -7.681 -6.980 1.00 74.44 109 LYS A N 1
ATOM 906 C CA . LYS A 1 109 ? -7.047 -8.037 -8.393 1.00 74.44 109 LYS A CA 1
ATOM 907 C C . LYS A 1 109 ? -6.328 -6.922 -9.128 1.00 74.44 109 LYS A C 1
ATOM 909 O O . LYS A 1 109 ? -6.571 -5.749 -8.832 1.00 74.44 109 LYS A O 1
ATOM 914 N N . THR A 1 110 ? -5.486 -7.298 -10.073 1.00 68.50 110 THR A N 1
ATOM 915 C CA . THR A 1 110 ? -4.939 -6.359 -11.041 1.00 68.50 110 THR A CA 1
ATOM 916 C C . THR A 1 110 ? -6.090 -5.768 -11.843 1.00 68.50 110 THR A C 1
ATOM 918 O O . THR A 1 110 ? -6.868 -6.494 -12.464 1.00 68.50 110 THR A O 1
ATOM 921 N N . PHE A 1 111 ? -6.243 -4.449 -11.784 1.00 62.69 111 PHE A N 1
ATOM 922 C CA . PHE A 1 111 ? -7.115 -3.753 -12.718 1.00 62.69 111 PHE A CA 1
ATOM 923 C C . PHE A 1 111 ? -6.313 -3.570 -14.006 1.00 62.69 111 PHE A C 1
ATOM 925 O O . PHE A 1 111 ? -5.270 -2.920 -13.988 1.00 62.69 111 PHE A O 1
ATOM 932 N N . GLU A 1 112 ? -6.764 -4.176 -15.109 1.00 52.75 112 GLU A N 1
ATOM 933 C CA . GLU A 1 112 ? -6.215 -3.874 -16.433 1.00 52.75 112 GLU A CA 1
ATOM 934 C C . GLU A 1 112 ? -6.351 -2.368 -16.668 1.00 52.75 112 GLU A C 1
ATOM 936 O O . GLU A 1 112 ? -7.461 -1.849 -16.825 1.00 52.75 112 GLU A O 1
ATOM 941 N N . VAL A 1 113 ? -5.224 -1.658 -16.687 1.00 51.81 113 VAL A N 1
ATOM 942 C CA . VAL A 1 113 ? -5.195 -0.271 -17.141 1.00 51.81 113 VAL A CA 1
ATOM 943 C C . VAL A 1 113 ? -5.399 -0.313 -18.650 1.00 51.81 113 VAL A C 1
ATOM 945 O O . VAL A 1 113 ? -4.471 -0.556 -19.415 1.00 51.81 113 VAL A O 1
ATOM 948 N N . ARG A 1 114 ? -6.646 -0.132 -19.086 1.00 45.47 114 ARG A N 1
ATOM 949 C CA . ARG A 1 114 ? -6.977 0.027 -20.502 1.00 45.47 114 ARG A CA 1
ATOM 950 C C . ARG A 1 114 ? -6.724 1.478 -20.885 1.00 45.47 114 ARG A C 1
ATOM 952 O O . ARG A 1 114 ? -7.458 2.363 -20.455 1.00 45.47 114 ARG A O 1
ATOM 959 N N . GLY A 1 115 ? -5.686 1.710 -21.677 1.00 48.50 115 GLY A N 1
ATOM 960 C CA . GLY A 1 115 ? -5.413 2.989 -22.323 1.00 48.50 115 GLY A CA 1
ATOM 961 C C . GLY A 1 115 ? -5.239 2.773 -23.820 1.00 48.50 115 GLY A C 1
ATOM 962 O O . GLY A 1 115 ? -4.593 1.813 -24.227 1.00 48.50 115 GLY A O 1
ATOM 963 N N . GLN A 1 116 ? -5.830 3.644 -24.634 1.00 51.53 116 GLN A N 1
ATOM 964 C CA . GLN A 1 116 ? -5.409 3.805 -26.024 1.00 51.53 116 GLN A CA 1
ATOM 965 C C . GLN A 1 1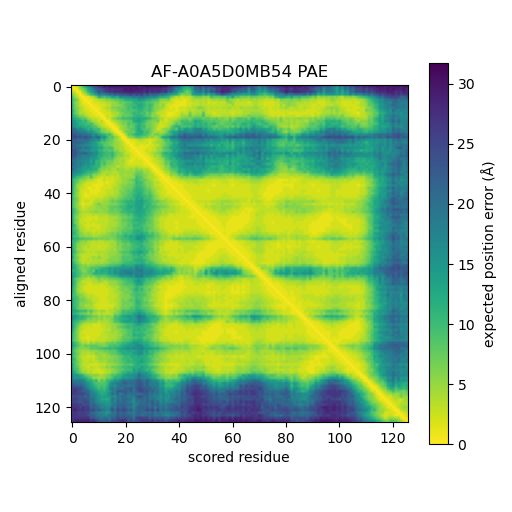16 ? -4.212 4.752 -26.016 1.00 51.53 116 GLN A C 1
ATOM 967 O O . GLN A 1 116 ? -4.302 5.851 -25.467 1.00 51.53 116 GLN A O 1
ATOM 972 N N . VAL A 1 117 ? -3.082 4.311 -26.565 1.00 50.72 117 VAL A N 1
ATOM 973 C CA . VAL A 1 117 ? -1.978 5.224 -26.861 1.00 50.72 117 VAL A CA 1
ATOM 974 C C . VAL A 1 117 ? -2.397 6.004 -28.093 1.00 50.72 117 VAL A C 1
ATOM 976 O O . VAL A 1 117 ? -2.855 5.404 -29.057 1.00 50.72 117 VAL A O 1
ATOM 979 N N . PHE A 1 118 ? -2.286 7.325 -28.055 1.00 57.34 118 PHE A N 1
ATOM 980 C CA . PHE A 1 118 ? -2.539 8.159 -29.220 1.00 57.34 118 PHE A CA 1
ATOM 981 C C . PHE A 1 118 ? -1.213 8.712 -29.745 1.00 57.34 118 PHE A C 1
ATOM 983 O O . PHE A 1 118 ? -0.311 9.002 -28.955 1.00 57.34 118 PHE A O 1
ATOM 990 N N . ASP A 1 119 ? -1.081 8.837 -31.063 1.00 68.00 119 ASP A N 1
ATOM 991 C CA . ASP A 1 119 ? 0.006 9.586 -31.683 1.00 68.00 119 ASP A CA 1
ATOM 992 C C . ASP A 1 119 ? -0.133 11.096 -31.397 1.00 68.00 119 ASP A C 1
ATOM 994 O O . ASP A 1 119 ? -1.078 11.560 -30.749 1.00 68.00 119 ASP A O 1
ATOM 998 N N . THR A 1 120 ? 0.830 11.888 -31.869 1.00 71.88 120 THR A N 1
ATOM 999 C CA . THR A 1 120 ? 0.822 13.352 -31.702 1.00 71.88 120 THR A CA 1
ATOM 1000 C C . THR A 1 120 ? -0.370 14.039 -32.367 1.00 71.88 120 THR A C 1
ATOM 1002 O O . THR A 1 120 ? -0.721 15.149 -31.972 1.00 71.88 120 THR A O 1
ATOM 1005 N N . ASP A 1 121 ? -1.006 13.370 -33.327 1.00 78.44 121 ASP A N 1
ATOM 1006 C CA . ASP A 1 121 ? -2.192 13.827 -34.048 1.00 78.44 121 ASP A CA 1
ATOM 1007 C C . ASP A 1 121 ? -3.488 13.257 -33.442 1.00 78.44 121 ASP A C 1
ATOM 1009 O O . ASP A 1 121 ? -4.573 13.417 -34.000 1.00 78.44 121 ASP A O 1
ATOM 1013 N N . SER A 1 122 ? -3.402 12.646 -32.254 1.00 66.19 122 SER A N 1
ATOM 1014 C CA . SER A 1 122 ? -4.518 12.023 -31.538 1.00 66.19 122 SER A CA 1
ATOM 1015 C C . SER A 1 122 ? -5.146 10.807 -32.240 1.00 66.19 122 SER A C 1
ATOM 1017 O O . SER A 1 122 ? -6.298 10.468 -31.961 1.00 66.19 122 SER A O 1
ATOM 1019 N N . ASN A 1 123 ? -4.418 10.113 -33.118 1.00 76.94 123 ASN A N 1
ATOM 1020 C CA . ASN A 1 123 ? -4.847 8.830 -33.682 1.00 76.94 123 ASN A CA 1
ATOM 1021 C C . ASN A 1 123 ? -4.413 7.667 -32.782 1.00 76.94 123 ASN A C 1
ATOM 1023 O O . ASN A 1 123 ? -3.294 7.681 -32.275 1.00 76.94 123 ASN A O 1
ATOM 1027 N N . PRO A 1 124 ? -5.244 6.632 -32.588 1.00 58.06 124 PRO A N 1
ATOM 1028 C CA . PRO A 1 124 ? -4.876 5.493 -31.757 1.00 58.06 124 PRO A CA 1
ATOM 1029 C C . PRO A 1 124 ? -3.746 4.667 -32.396 1.00 58.06 124 PRO A C 1
ATOM 1031 O O . PRO A 1 124 ? -3.842 4.247 -33.548 1.00 58.06 124 PRO A O 1
ATOM 1034 N N . LEU A 1 125 ? -2.703 4.397 -31.616 1.00 55.66 125 LEU A N 1
ATOM 1035 C CA . LEU A 1 125 ? -1.632 3.449 -31.904 1.00 55.66 125 LEU A CA 1
ATOM 1036 C C . LEU A 1 125 ? -1.974 2.108 -31.237 1.00 55.66 125 LEU A C 1
ATOM 1038 O O . LEU A 1 125 ? -2.323 2.071 -30.054 1.00 55.66 125 LEU A O 1
ATOM 1042 N N . PHE A 1 126 ? -1.922 1.032 -32.026 1.00 51.16 126 PHE A N 1
ATOM 1043 C CA . PHE A 1 126 ? -2.155 -0.347 -31.583 1.00 51.16 126 PHE A CA 1
ATOM 1044 C C . PHE A 1 126 ? -0.931 -0.926 -30.873 1.00 51.16 126 PHE A C 1
ATOM 1046 O O . PHE A 1 126 ? 0.194 -0.692 -31.372 1.00 51.16 126 PHE A O 1
#

Foldseek 3Di:
DDDPKDKDKAKEQKDFDFDAWDQDPVRDTDGDTDFIKMKIKIFQDQFAKKWKWKDFPQDIDIDIDTDHDGGDIDIDIDGDNSSHPDAWTKIWIFMDTDPDTDIDIDIYGHDPPDDFDADPVRHGDD

Radius of gyration: 17.92 Å; Cα contacts (8 Å, |Δi|>4): 259; chains: 1; bounding box: 41×39×53 Å

pLDDT: mean 82.51, std 13.52, range [37.38, 97.69]

Nearest PDB structures (foldseek):
  6ncz-assembly1_C  TM=5.012E-01  e=6.747E-02  Fusicatenibacter saccharivorans
  6ej9-assembly1_A  TM=3.342E-01  e=1.130E-01  Homo sapiens
  6ejd-assembly1_A  TM=3.280E-01  e=1.622E-01  Homo sapiens
  6ej8-assembly1_A  TM=3.254E-01  e=1.893E-01  Homo sapiens
  8d6a-assembly1_B  TM=5.841E-01  e=2.768E+00  Homo sapiens

Mean predicted aligned error: 9.3 Å